Protein AF-A0A5K1HDE6-F1 (afdb_monomer)

Structure (mmCIF, N/CA/C/O backbone):
data_AF-A0A5K1HDE6-F1
#
_entry.id   AF-A0A5K1HDE6-F1
#
loop_
_atom_site.group_PDB
_atom_site.id
_atom_site.type_symbol
_atom_site.label_atom_id
_atom_site.label_alt_id
_atom_site.label_comp_id
_atom_site.label_asym_id
_atom_site.label_entity_id
_atom_site.label_seq_id
_atom_site.pdbx_PDB_ins_code
_atom_site.Cartn_x
_atom_site.Cartn_y
_atom_site.Cartn_z
_atom_site.occupancy
_atom_site.B_iso_or_equiv
_atom_site.auth_seq_id
_atom_site.auth_comp_id
_atom_s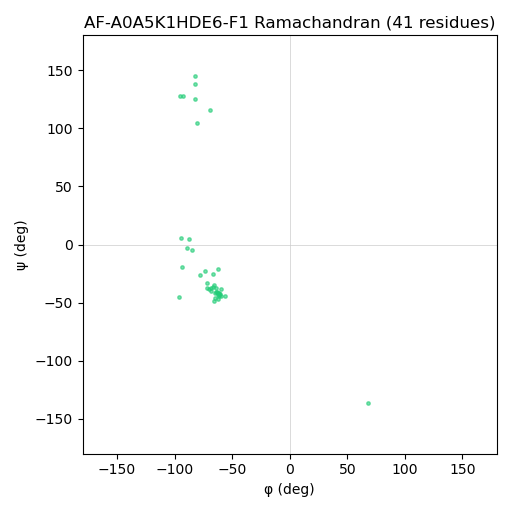ite.auth_asym_id
_atom_site.auth_atom_id
_atom_site.pdbx_PDB_model_num
ATOM 1 N N . MET A 1 1 ? 6.346 13.890 29.299 1.00 52.41 1 MET A N 1
ATOM 2 C CA . MET A 1 1 ? 6.350 13.091 28.048 1.00 52.41 1 MET A CA 1
ATOM 3 C C . MET A 1 1 ? 4.944 12.578 27.767 1.00 52.41 1 MET A C 1
ATOM 5 O O . MET A 1 1 ? 4.481 11.682 28.458 1.00 52.41 1 MET A O 1
ATOM 9 N N . THR A 1 2 ? 4.228 13.155 26.803 1.00 77.56 2 THR A N 1
ATOM 10 C CA . THR A 1 2 ? 2.841 12.770 26.494 1.00 77.56 2 THR A CA 1
ATOM 11 C C . THR A 1 2 ? 2.784 11.760 25.345 1.00 77.56 2 THR 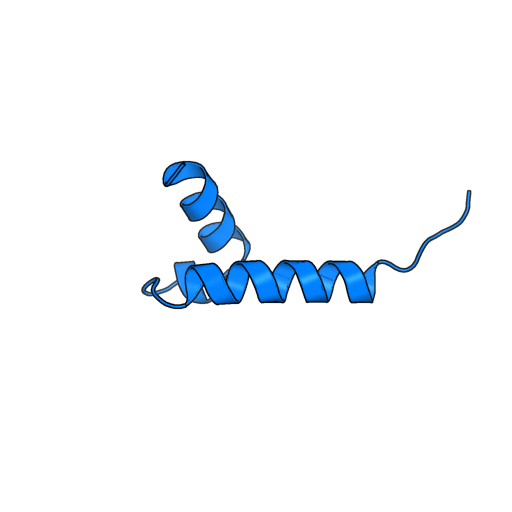A C 1
ATOM 13 O O . THR A 1 2 ? 3.350 11.958 24.269 1.00 77.56 2 THR A O 1
ATOM 16 N N . ARG A 1 3 ? 2.086 10.640 25.557 1.00 85.25 3 ARG A N 1
ATOM 17 C CA . ARG A 1 3 ? 1.874 9.607 24.533 1.00 85.25 3 ARG A CA 1
ATOM 18 C C . ARG A 1 3 ? 0.733 10.024 23.600 1.00 85.25 3 ARG A C 1
ATOM 20 O O . ARG A 1 3 ? -0.435 9.891 23.950 1.00 85.25 3 ARG A O 1
ATOM 27 N N . VAL A 1 4 ? 1.053 10.461 22.382 1.00 82.81 4 VAL A N 1
ATOM 28 C CA . VAL A 1 4 ? 0.039 10.766 21.353 1.00 82.81 4 VAL A CA 1
ATOM 29 C C . VAL A 1 4 ? -0.403 9.485 20.639 1.00 82.81 4 VAL A C 1
ATOM 31 O O . VAL A 1 4 ? 0.414 8.744 20.083 1.00 82.81 4 VAL A O 1
ATOM 34 N N . ARG A 1 5 ? -1.713 9.215 20.611 1.00 87.81 5 ARG A N 1
ATOM 35 C CA . ARG A 1 5 ? -2.290 8.058 19.906 1.00 87.81 5 ARG A CA 1
ATOM 36 C C . ARG A 1 5 ? -2.154 8.238 18.384 1.00 87.81 5 ARG A C 1
ATOM 38 O O . ARG A 1 5 ? -2.766 9.118 17.795 1.00 87.81 5 ARG A O 1
ATOM 45 N N . ARG A 1 6 ? -1.384 7.368 17.715 1.00 92.31 6 ARG A N 1
ATOM 46 C CA . ARG A 1 6 ? -1.093 7.458 16.261 1.00 92.31 6 ARG A CA 1
ATOM 47 C C . ARG A 1 6 ? -2.012 6.625 15.356 1.00 92.31 6 ARG A C 1
ATOM 49 O O . ARG A 1 6 ? -1.778 6.558 14.151 1.00 92.31 6 ARG A O 1
ATOM 56 N N . GLY A 1 7 ? -3.047 5.984 15.903 1.00 93.50 7 GLY A N 1
ATOM 57 C CA . GLY A 1 7 ? -3.866 5.001 15.178 1.00 93.50 7 GLY A CA 1
ATOM 58 C C . GLY A 1 7 ? -4.496 5.542 13.890 1.00 93.50 7 GLY A C 1
ATOM 59 O O . GLY A 1 7 ? -4.414 4.902 12.839 1.00 93.50 7 GLY A O 1
ATOM 60 N N . TYR A 1 8 ? -5.048 6.757 13.944 1.00 93.62 8 TYR A N 1
ATOM 61 C CA . TYR A 1 8 ? -5.650 7.400 12.776 1.00 93.62 8 TYR A CA 1
ATOM 62 C C . TYR A 1 8 ? -4.614 7.724 11.688 1.00 93.62 8 TYR A C 1
ATOM 64 O O . TYR A 1 8 ? -4.782 7.343 10.527 1.00 93.62 8 TYR A O 1
ATOM 72 N N . ILE A 1 9 ? -3.493 8.344 12.071 1.00 93.50 9 ILE A N 1
ATOM 73 C CA . ILE A 1 9 ? -2.407 8.707 11.148 1.00 93.50 9 ILE A CA 1
ATOM 74 C C . ILE A 1 9 ? -1.820 7.450 10.489 1.00 93.50 9 ILE A C 1
ATOM 76 O O . ILE A 1 9 ? -1.609 7.423 9.274 1.00 93.50 9 ILE A O 1
ATOM 80 N N . ALA A 1 10 ? -1.619 6.376 11.258 1.00 93.25 10 ALA A N 1
ATOM 81 C CA . ALA A 1 10 ? -1.127 5.099 10.744 1.00 93.25 10 ALA A CA 1
ATOM 82 C C . ALA A 1 10 ? -2.097 4.463 9.733 1.00 93.25 10 ALA A C 1
ATOM 84 O O . ALA A 1 10 ? -1.670 3.940 8.699 1.00 93.25 10 ALA A O 1
ATOM 85 N N . ARG A 1 11 ? -3.412 4.525 9.987 1.00 93.62 11 ARG A N 1
ATOM 86 C CA . ARG A 1 11 ? -4.436 4.040 9.047 1.00 93.62 11 ARG A CA 1
ATOM 87 C C . ARG A 1 11 ? -4.435 4.857 7.751 1.00 93.62 11 ARG A C 1
ATOM 89 O O . ARG A 1 11 ? -4.416 4.270 6.670 1.00 93.62 11 ARG A O 1
ATOM 96 N N . ARG A 1 12 ? -4.379 6.190 7.852 1.00 94.19 12 ARG A N 1
ATOM 97 C CA . ARG A 1 12 ? -4.340 7.099 6.693 1.00 94.19 12 ARG A CA 1
ATOM 98 C C . ARG A 1 12 ? -3.120 6.840 5.803 1.00 94.19 12 ARG A C 1
ATOM 100 O O . ARG A 1 12 ? -3.270 6.733 4.587 1.00 94.19 12 ARG A O 1
ATOM 107 N N . ARG A 1 13 ? -1.932 6.658 6.395 1.00 92.06 13 ARG A N 1
ATOM 108 C CA . ARG A 1 13 ? -0.698 6.319 5.657 1.00 92.06 13 ARG A CA 1
ATOM 109 C C . ARG A 1 13 ? -0.813 4.981 4.917 1.00 92.06 13 ARG A C 1
ATOM 111 O O . ARG A 1 13 ? -0.468 4.915 3.740 1.00 92.06 13 ARG A O 1
ATOM 118 N N . ARG A 1 14 ? -1.367 3.943 5.560 1.00 91.38 14 ARG A N 1
ATOM 119 C CA . ARG A 1 14 ? -1.592 2.632 4.919 1.00 91.38 14 ARG A CA 1
ATOM 120 C C . ARG A 1 14 ? -2.558 2.714 3.736 1.00 91.38 14 ARG A C 1
ATOM 122 O O . ARG A 1 14 ? -2.272 2.125 2.700 1.00 91.38 14 ARG A O 1
ATOM 129 N N . ARG A 1 15 ? -3.651 3.480 3.850 1.00 92.62 15 ARG A N 1
ATOM 130 C CA . ARG A 1 15 ?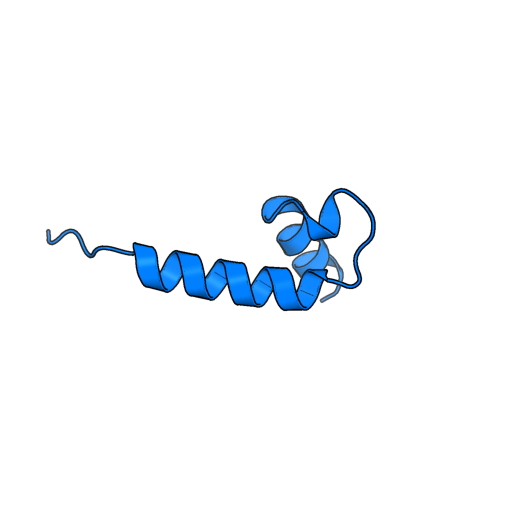 -4.612 3.662 2.744 1.00 92.62 15 ARG A CA 1
ATOM 131 C C . ARG A 1 15 ? -3.954 4.316 1.524 1.00 92.62 15 ARG A C 1
ATOM 133 O O . ARG A 1 15 ? -4.159 3.842 0.415 1.00 92.62 15 ARG A O 1
ATOM 140 N N . LYS A 1 16 ? -3.106 5.333 1.735 1.00 92.38 16 LYS A N 1
ATOM 141 C CA . LYS A 1 16 ? -2.367 6.011 0.654 1.00 92.38 16 LYS A CA 1
ATOM 142 C C . LYS A 1 16 ? -1.410 5.065 -0.085 1.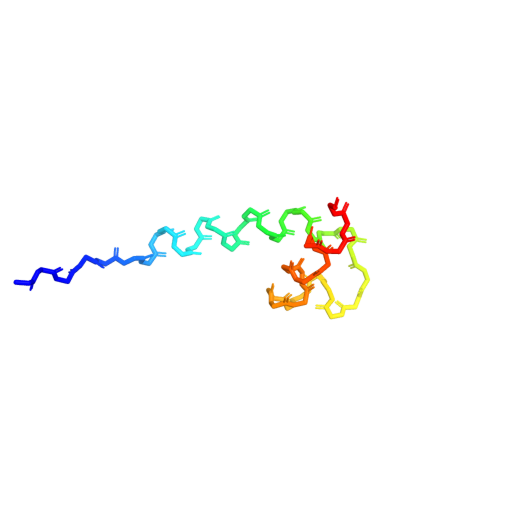00 92.38 16 LYS A C 1
ATOM 144 O O . LYS A 1 16 ? -1.371 5.080 -1.307 1.00 92.38 16 LYS A O 1
ATOM 149 N N . ILE A 1 17 ? -0.671 4.223 0.642 1.00 89.75 17 ILE A N 1
ATOM 150 C CA . ILE A 1 17 ? 0.253 3.244 0.036 1.00 89.75 17 ILE A CA 1
ATOM 151 C C . ILE A 1 17 ? -0.517 2.151 -0.715 1.00 89.75 17 ILE A C 1
ATOM 153 O O . ILE A 1 17 ? -0.115 1.768 -1.806 1.00 89.75 17 ILE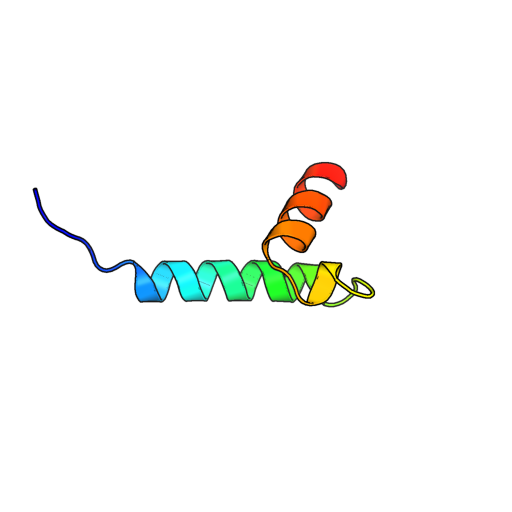 A O 1
ATOM 157 N N . ARG A 1 18 ? -1.643 1.677 -0.167 1.00 87.12 18 ARG A N 1
ATOM 158 C CA . ARG A 1 18 ? -2.463 0.637 -0.807 1.00 87.12 18 ARG A CA 1
ATOM 159 C C . ARG A 1 18 ? -3.097 1.106 -2.120 1.00 87.12 18 ARG A C 1
ATOM 161 O O . ARG A 1 18 ? -3.203 0.310 -3.039 1.00 87.12 18 ARG A O 1
ATOM 168 N N . LEU A 1 19 ? -3.480 2.383 -2.200 1.00 89.62 19 LEU A N 1
ATOM 169 C CA . LEU A 1 19 ? -3.954 3.014 -3.438 1.00 89.62 19 LEU A CA 1
ATOM 170 C C . LEU A 1 19 ? -2.860 3.075 -4.509 1.00 89.62 19 LEU A C 1
ATOM 172 O O . LEU A 1 19 ? -3.134 2.819 -5.667 1.00 89.62 19 LEU A O 1
ATOM 176 N N . PHE A 1 20 ? -1.619 3.382 -4.126 1.00 86.88 20 PHE A N 1
ATOM 177 C CA . PHE A 1 20 ? -0.493 3.382 -5.064 1.00 86.88 20 PHE A CA 1
ATOM 178 C C . PHE A 1 20 ? -0.138 1.967 -5.545 1.00 86.88 20 PHE A C 1
ATOM 180 O O . PHE A 1 20 ? 0.195 1.764 -6.704 1.00 86.88 20 PHE A O 1
ATOM 187 N N . ALA A 1 21 ? -0.230 0.982 -4.653 1.00 87.94 21 ALA A N 1
ATOM 188 C CA . ALA A 1 21 ? 0.173 -0.392 -4.920 1.00 87.94 21 ALA A CA 1
ATOM 189 C C . ALA A 1 21 ? -0.924 -1.274 -5.545 1.00 87.94 21 ALA A C 1
ATOM 191 O O . ALA A 1 21 ? -0.714 -2.477 -5.693 1.00 87.94 21 ALA A O 1
ATOM 192 N N . SER A 1 22 ? -2.101 -0.732 -5.882 1.00 86.12 22 SER A N 1
ATOM 193 C CA . SER A 1 22 ? -3.242 -1.526 -6.368 1.00 86.12 22 SER A CA 1
ATOM 194 C C . SER A 1 22 ? -3.003 -2.173 -7.732 1.00 86.12 22 SER A C 1
ATOM 196 O O . SER A 1 22 ? -3.597 -3.206 -8.021 1.00 86.12 22 SER A O 1
ATOM 198 N N . SER A 1 23 ? -2.119 -1.603 -8.548 1.00 87.50 23 SER A N 1
ATOM 199 C CA . SER A 1 23 ? -1.700 -2.159 -9.838 1.00 87.50 23 SER A CA 1
ATOM 200 C C . SER A 1 23 ? -0.557 -3.178 -9.721 1.00 87.50 23 SER A C 1
ATOM 202 O O . SER A 1 23 ? -0.174 -3.791 -10.716 1.00 87.50 23 SER A O 1
ATOM 204 N N . PHE A 1 24 ? 0.007 -3.388 -8.526 1.00 86.88 24 PHE A N 1
ATOM 205 C CA . PHE A 1 24 ? 1.147 -4.284 -8.347 1.00 86.88 24 PHE A CA 1
ATOM 206 C C . PHE A 1 24 ? 0.712 -5.751 -8.229 1.00 86.88 24 PHE A C 1
ATOM 208 O O . PHE A 1 24 ? -0.239 -6.097 -7.524 1.00 86.88 24 PHE A O 1
ATOM 215 N N . ARG A 1 25 ? 1.450 -6.658 -8.877 1.00 88.06 25 ARG A N 1
ATOM 216 C CA . ARG A 1 25 ? 1.193 -8.104 -8.779 1.00 88.06 25 ARG A CA 1
ATOM 217 C C . ARG A 1 25 ? 1.831 -8.701 -7.518 1.00 88.06 25 ARG A C 1
ATOM 219 O O . ARG A 1 25 ? 2.918 -8.308 -7.093 1.00 88.06 25 ARG A O 1
ATOM 226 N N . GLY A 1 26 ? 1.152 -9.684 -6.927 1.00 87.12 26 GLY A N 1
ATOM 227 C CA . GLY A 1 26 ? 1.691 -10.519 -5.849 1.00 87.12 26 GLY A CA 1
ATOM 228 C C . GLY A 1 26 ? 1.919 -9.786 -4.522 1.00 87.12 26 GLY A C 1
ATOM 229 O O . GLY A 1 26 ? 1.079 -9.023 -4.047 1.00 87.12 26 GLY A O 1
ATOM 230 N N . ALA A 1 27 ? 3.063 -10.037 -3.882 1.00 86.69 27 ALA A N 1
ATOM 231 C CA . ALA A 1 27 ? 3.365 -9.516 -2.548 1.00 86.69 27 ALA A CA 1
ATOM 232 C C . ALA A 1 27 ? 3.421 -7.979 -2.483 1.00 86.69 27 ALA A C 1
ATOM 234 O O . ALA A 1 27 ? 3.259 -7.411 -1.403 1.00 86.69 27 ALA A O 1
ATOM 235 N N . HIS A 1 28 ? 3.632 -7.302 -3.614 1.00 88.62 28 HIS A N 1
ATOM 236 C CA . HIS A 1 28 ? 3.768 -5.848 -3.699 1.00 88.62 28 HIS A CA 1
ATOM 237 C C . HIS A 1 28 ? 2.449 -5.082 -3.522 1.00 88.62 28 HIS A C 1
ATOM 239 O O . HIS A 1 28 ? 2.497 -3.936 -3.091 1.00 88.62 28 HIS A O 1
ATOM 245 N N . SER A 1 29 ? 1.286 -5.696 -3.773 1.00 85.69 29 SER A N 1
ATOM 246 C CA . SER A 1 29 ? -0.033 -5.081 -3.517 1.00 85.69 29 SER A CA 1
ATOM 247 C C . SER A 1 29 ? -0.617 -5.422 -2.144 1.00 85.69 29 SER A C 1
ATOM 249 O O . SER A 1 29 ? -1.493 -4.716 -1.635 1.00 85.69 29 SER A O 1
ATOM 251 N N . ARG A 1 30 ? -0.124 -6.494 -1.510 1.00 84.88 30 ARG A N 1
ATOM 252 C CA . ARG A 1 30 ? -0.587 -6.963 -0.193 1.00 84.88 30 ARG A CA 1
ATOM 253 C C . ARG A 1 30 ? 0.274 -6.473 0.968 1.00 84.88 30 ARG A C 1
ATOM 255 O O . ARG A 1 30 ? 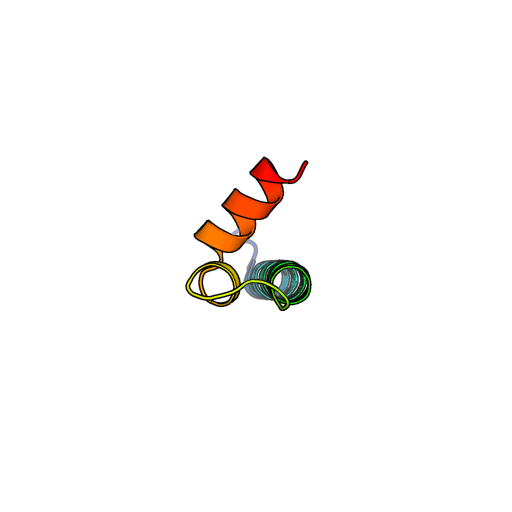-0.277 -6.048 1.984 1.00 84.88 30 ARG A O 1
ATOM 262 N N . LEU A 1 31 ? 1.599 -6.538 0.850 1.00 89.94 31 LEU A N 1
ATOM 263 C CA . LEU A 1 31 ? 2.505 -6.199 1.945 1.00 89.94 31 LEU A CA 1
ATOM 264 C C . LEU A 1 31 ? 2.918 -4.729 1.866 1.00 89.94 31 LEU A C 1
ATOM 266 O O . LEU A 1 31 ? 3.425 -4.238 0.862 1.00 89.94 31 LEU A O 1
ATOM 270 N N . THR A 1 32 ? 2.751 -4.006 2.971 1.00 86.69 32 THR A N 1
ATOM 271 C CA . THR A 1 32 ? 3.136 -2.591 3.045 1.00 86.69 32 THR A CA 1
ATOM 272 C C . THR A 1 32 ? 4.638 -2.398 2.880 1.00 86.69 32 THR A C 1
ATOM 274 O O . THR A 1 32 ? 5.055 -1.440 2.236 1.00 86.69 32 THR A O 1
ATOM 277 N N . ARG A 1 33 ? 5.463 -3.303 3.419 1.00 90.31 33 ARG A N 1
ATOM 278 C CA . ARG A 1 33 ? 6.929 -3.213 3.323 1.00 90.31 33 ARG A CA 1
ATOM 279 C C . ARG A 1 33 ? 7.409 -3.282 1.871 1.00 90.31 33 ARG A C 1
ATOM 281 O O . ARG A 1 33 ? 8.184 -2.431 1.450 1.00 90.31 33 ARG A O 1
ATOM 288 N N . THR A 1 34 ? 6.894 -4.233 1.098 1.00 91.06 34 THR A N 1
ATOM 289 C CA . THR A 1 34 ? 7.268 -4.442 -0.307 1.00 91.06 34 THR A CA 1
ATOM 290 C C . THR A 1 34 ? 6.706 -3.344 -1.215 1.00 91.06 34 THR A C 1
ATOM 292 O O . THR A 1 34 ? 7.413 -2.899 -2.115 1.00 91.06 34 THR A O 1
ATOM 295 N N . ALA A 1 35 ? 5.485 -2.856 -0.957 1.00 89.06 35 ALA A N 1
ATOM 296 C CA . ALA A 1 35 ? 4.909 -1.695 -1.642 1.00 89.06 35 ALA A CA 1
ATOM 297 C C . ALA A 1 35 ? 5.759 -0.433 -1.431 1.00 89.06 35 ALA A C 1
ATOM 299 O O . ALA A 1 35 ? 6.008 0.333 -2.359 1.00 89.06 35 ALA A O 1
ATOM 300 N N . THR A 1 36 ? 6.236 -0.227 -0.199 1.00 89.56 36 THR A N 1
ATOM 301 C CA . THR A 1 36 ? 7.085 0.923 0.143 1.00 89.56 36 THR A CA 1
ATOM 302 C C . THR A 1 36 ? 8.468 0.790 -0.489 1.00 89.56 36 THR A C 1
ATOM 304 O O . THR A 1 36 ? 9.002 1.772 -0.989 1.00 89.56 36 THR A O 1
ATOM 307 N N . GLN A 1 37 ? 9.025 -0.421 -0.530 1.00 90.31 37 GLN A N 1
ATOM 308 C CA . GLN A 1 37 ? 10.303 -0.677 -1.190 1.00 90.31 37 GLN A CA 1
ATOM 309 C C . GLN A 1 37 ? 10.227 -0.441 -2.702 1.00 90.31 37 GLN A C 1
ATOM 311 O O . GLN A 1 37 ? 11.122 0.191 -3.251 1.00 90.31 37 GLN A O 1
ATOM 316 N N . GLN A 1 38 ? 9.145 -0.868 -3.363 1.00 87.06 38 GLN A N 1
ATOM 317 C CA . GLN A 1 38 ? 8.950 -0.570 -4.786 1.00 87.06 38 GLN A CA 1
ATOM 318 C C . GLN A 1 38 ? 8.745 0.918 -5.044 1.00 87.06 38 GLN A C 1
ATOM 320 O O . GLN A 1 38 ? 9.281 1.445 -6.009 1.00 87.06 38 GLN A O 1
ATOM 325 N N . LYS A 1 39 ? 8.047 1.624 -4.150 1.00 85.25 39 LYS A N 1
ATOM 326 C CA . LYS A 1 39 ? 7.923 3.081 -4.242 1.00 85.25 39 LYS A CA 1
ATOM 327 C C . LYS A 1 39 ? 9.282 3.791 -4.194 1.00 85.25 39 LYS A C 1
ATOM 329 O O . LYS A 1 39 ? 9.450 4.785 -4.880 1.00 85.25 39 LYS A O 1
ATOM 334 N N . ILE A 1 40 ? 10.216 3.306 -3.375 1.00 88.69 40 ILE A N 1
ATOM 335 C CA . ILE A 1 40 ? 11.569 3.875 -3.283 1.00 88.69 40 ILE A CA 1
ATOM 336 C C . ILE A 1 40 ? 12.397 3.543 -4.530 1.00 88.69 40 ILE A C 1
ATOM 338 O O . ILE A 1 40 ? 13.215 4.353 -4.922 1.00 88.69 40 ILE A O 1
ATOM 342 N N . ARG A 1 41 ? 12.189 2.374 -5.151 1.00 86.62 41 ARG A N 1
ATOM 343 C CA . ARG A 1 41 ? 12.898 1.966 -6.378 1.00 86.62 41 ARG A CA 1
AT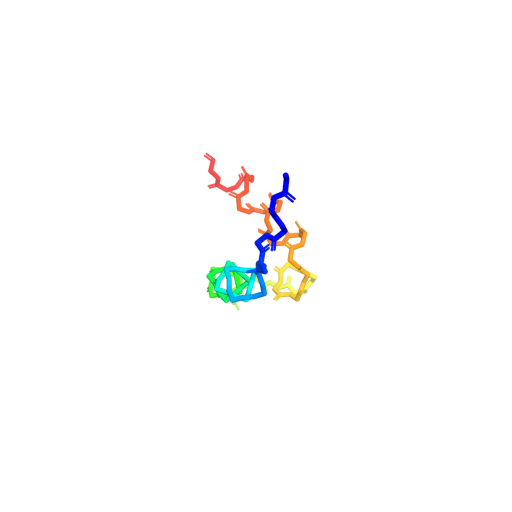OM 344 C C . ARG A 1 41 ? 12.373 2.626 -7.656 1.00 86.62 41 ARG A C 1
ATOM 346 O O . ARG A 1 41 ? 13.0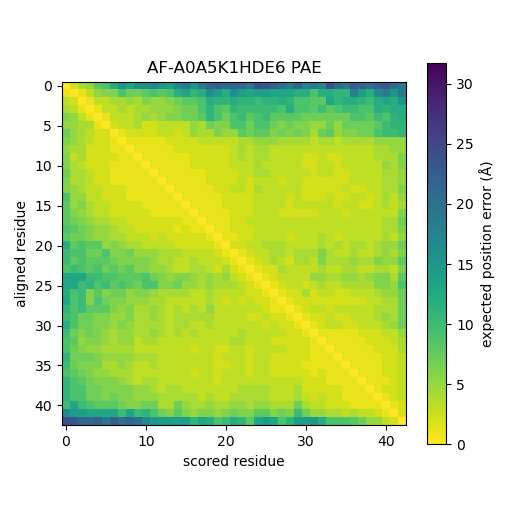95 2.667 -8.638 1.00 86.62 41 ARG A O 1
ATOM 353 N N . ALA A 1 42 ? 11.103 3.028 -7.666 1.00 78.25 42 ALA A N 1
ATOM 354 C CA . ALA A 1 42 ? 10.439 3.641 -8.818 1.00 78.25 42 ALA A CA 1
ATOM 355 C C . ALA A 1 42 ? 10.578 5.176 -8.866 1.00 78.25 42 ALA A C 1
ATOM 357 O O . ALA A 1 42 ? 10.060 5.794 -9.793 1.00 78.25 42 ALA A O 1
ATOM 358 N N . LEU A 1 43 ? 11.211 5.770 -7.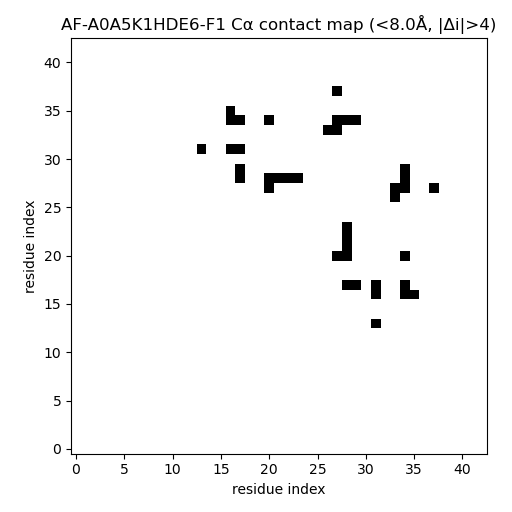848 1.00 67.81 43 LEU A N 1
ATOM 359 C CA . LEU A 1 43 ? 11.659 7.164 -7.796 1.00 67.81 43 LEU A CA 1
ATOM 360 C C . LEU A 1 43 ? 13.155 7.205 -8.102 1.00 67.81 43 LEU A C 1
ATOM 362 O O . LEU A 1 43 ? 13.563 8.169 -8.777 1.00 67.81 43 LEU A O 1
#

Foldseek 3Di:
DDDDDCVVVVVVVVVVLLVVQVPPPDPCNPPSVNSVVVVVVVD

Sequence (43 aa):
MTRVRRGYIARRRRRKIRLFASSFRGAHSRLTRTATQQKIRAL

InterPro domains:
  IPR035566 Ribosomal protein bL20, C-terminal [SSF74731] (2-43)

pLDDT: mean 87.25, std 7.21, range [52.41, 94.19]

Secondary structure (DSSP, 8-state):
------HHHHHHHHHHHHHHGGG--THHHH-HHHHHHHHHH--

Organism: NCBI:txid210225

Solvent-accessible surface area (backbone atoms only — not comparable to full-atom values): 2667 Å² total; per-residue (Å²): 139,83,87,78,86,54,67,66,62,55,50,54,55,52,53,57,52,45,64,72,18,66,84,41,73,70,64,32,41,72,38,68,69,49,29,51,51,49,56,63,71,76,103

Mean predicted aligned error: 4.64 Å

Radius of gyration: 12.68 Å; Cα contacts (8 Å, |Δi|>4): 20; chains: 1; bounding box: 18×24×38 Å

Nearest PDB structures (foldseek):
  5lzf-assembly1_Q  TM=8.974E-01  e=2.241E-02  Escherichia coli
  7abz-assembly1_Q  TM=8.764E-01  e=2.983E-02  Escherichia coli K-12
  6spf-assembly1_Q  TM=8.540E-01  e=3.972E-02  Pseudomonas aeruginosa
  7kgb-assembly1_Q  TM=8.462E-01  e=3.972E-02  Mycobacterium tuberculosis H37Rv
  6czr-assembly1_1U  TM=8.599E-01  e=3.165E-01  Thermus thermophilus HB8